Protein AF-A0A967H238-F1 (afdb_monomer)

Solvent-accessible surface area (backbone atoms only — not comparable to full-atom values): 5329 Å² total; per-residue (Å²): 106,72,57,47,79,72,71,45,86,59,86,59,49,67,32,66,40,72,85,53,91,50,70,70,61,52,53,53,31,53,78,67,72,29,46,75,38,57,18,18,36,85,70,43,80,35,67,85,94,52,51,54,21,36,35,33,27,32,74,88,68,84,45,73,49,76,46,81,37,71,76,82,90,86,84,90,80,83,81,81,92,84,71,135

Mean predicted aligned error: 3.95 Å

Radius of gyration: 14.33 Å; Cα contacts (8 Å, |Δi|>4): 122; chains: 1; bounding box: 39×34×34 Å

Sequence (84 aa):
LALSRLGLEVAAVADARTQGHDPWLIDALEAENVPFLAGWTARTARGRKRLTGVELCQLGGASTRVLECDLLGANAGLQSLIGP

Secondary structure (DSSP, 8-state):
-HHHHTT-----EEESSTT-S-HHHHHHHHHTTPPEEETEEEEEEEESSSEEEEEEEETTSS-EEEEE-S--------------

Structure (mmCIF, N/CA/C/O backbone):
data_AF-A0A967H238-F1
#
_entry.id   AF-A0A967H238-F1
#
loop_
_atom_site.group_PDB
_atom_site.id
_atom_site.type_symbol
_atom_site.label_atom_id
_atom_site.label_alt_id
_atom_site.label_comp_id
_atom_site.label_asym_id
_atom_site.label_entity_id
_atom_site.label_seq_id
_atom_site.pdbx_PDB_ins_code
_atom_site.Cartn_x
_atom_site.Cartn_y
_atom_site.Cartn_z
_atom_site.occupancy
_atom_site.B_iso_or_equiv
_atom_site.auth_seq_id
_atom_site.auth_comp_id
_atom_site.auth_asym_id
_atom_site.auth_atom_id
_atom_site.pdbx_PDB_model_num
ATOM 1 N N . LEU A 1 1 ? 1.931 -11.190 -3.283 1.00 73.06 1 LEU A N 1
ATOM 2 C CA . LEU A 1 1 ? 1.380 -12.375 -3.982 1.00 73.06 1 LEU A CA 1
ATOM 3 C C . LEU A 1 1 ? 1.091 -13.550 -3.063 1.00 73.06 1 LEU A C 1
ATOM 5 O O . LEU A 1 1 ? -0.047 -13.984 -3.046 1.00 73.06 1 LEU A O 1
ATOM 9 N N . ALA A 1 2 ? 2.051 -14.033 -2.263 1.00 79.50 2 ALA A N 1
ATOM 10 C CA . ALA A 1 2 ? 1.810 -15.167 -1.359 1.00 79.50 2 ALA A CA 1
ATOM 11 C C . ALA A 1 2 ? 0.560 -14.992 -0.470 1.00 79.50 2 ALA A C 1
ATOM 13 O O . ALA A 1 2 ? -0.254 -15.899 -0.397 1.00 79.50 2 ALA A O 1
ATOM 14 N N . LEU A 1 3 ? 0.356 -13.805 0.117 1.00 83.44 3 LEU A N 1
ATOM 15 C CA . LEU A 1 3 ? -0.845 -13.508 0.911 1.00 83.44 3 LEU A CA 1
ATOM 16 C C . LEU A 1 3 ? -2.146 -13.595 0.099 1.00 83.44 3 LEU A C 1
ATOM 18 O O . LEU A 1 3 ? -3.119 -14.170 0.573 1.00 83.44 3 LEU A O 1
ATOM 22 N N . SER A 1 4 ? -2.143 -13.085 -1.134 1.00 83.88 4 SER A N 1
ATOM 23 C CA . SER A 1 4 ? -3.302 -13.169 -2.030 1.00 83.88 4 SER 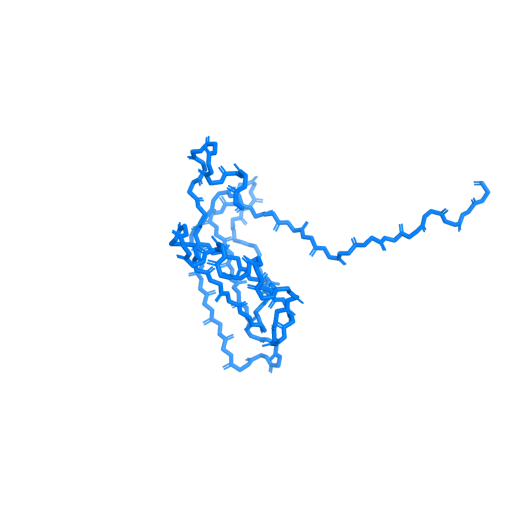A CA 1
ATOM 24 C C . SER A 1 4 ? -3.656 -14.619 -2.362 1.00 83.88 4 SER A C 1
ATOM 26 O O . SER A 1 4 ? -4.807 -15.022 -2.229 1.00 83.88 4 SER A O 1
ATOM 28 N N . ARG A 1 5 ? -2.647 -15.453 -2.641 1.00 86.38 5 ARG A N 1
ATOM 29 C CA . ARG A 1 5 ? -2.818 -16.898 -2.873 1.00 86.38 5 ARG A CA 1
ATOM 30 C C . ARG A 1 5 ? -3.296 -17.671 -1.641 1.00 86.38 5 ARG A C 1
ATOM 32 O O . ARG A 1 5 ? -3.817 -18.771 -1.781 1.00 86.38 5 ARG A 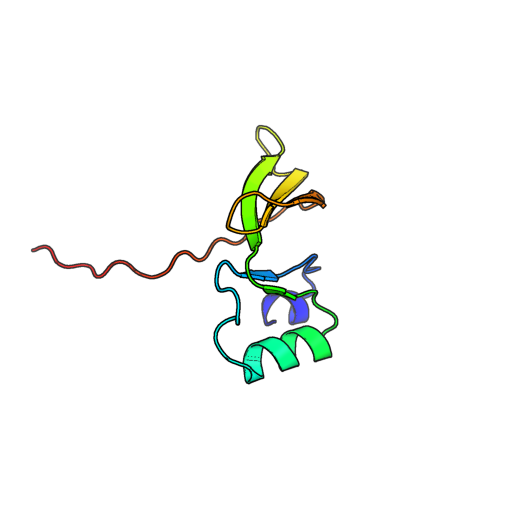O 1
ATOM 39 N N . LEU A 1 6 ? -3.127 -17.106 -0.445 1.00 90.00 6 LEU A N 1
ATOM 40 C CA . LEU A 1 6 ? -3.658 -17.642 0.811 1.00 90.00 6 LEU A CA 1
ATOM 41 C C . LEU A 1 6 ? -5.080 -17.135 1.122 1.00 90.00 6 LEU A C 1
ATOM 43 O O . LEU A 1 6 ? -5.603 -17.432 2.193 1.00 90.00 6 LEU A O 1
ATOM 47 N N . GLY A 1 7 ? -5.708 -16.392 0.204 1.00 89.38 7 GLY A N 1
ATOM 48 C CA . GLY A 1 7 ? -7.085 -15.909 0.332 1.00 89.38 7 GLY A CA 1
ATOM 49 C C . GLY A 1 7 ? -7.226 -14.514 0.942 1.00 89.38 7 GLY A C 1
ATOM 50 O O . GLY A 1 7 ? -8.347 -14.093 1.213 1.00 89.38 7 GLY A O 1
ATOM 51 N N . LEU A 1 8 ? -6.125 -13.785 1.160 1.00 91.44 8 LEU A N 1
ATOM 52 C CA . LEU A 1 8 ? -6.197 -12.384 1.576 1.00 91.44 8 LEU A CA 1
ATOM 53 C C . LEU A 1 8 ? -6.518 -11.492 0.372 1.00 91.44 8 LEU A C 1
ATOM 55 O O . LEU A 1 8 ? -5.768 -11.466 -0.604 1.00 91.44 8 LEU A O 1
ATOM 59 N N . GLU A 1 9 ? -7.576 -10.695 0.458 1.00 93.56 9 GLU A N 1
ATOM 60 C CA . GLU A 1 9 ? -7.825 -9.652 -0.534 1.00 93.56 9 GLU A CA 1
ATOM 61 C C . GLU A 1 9 ? -6.750 -8.559 -0.426 1.00 93.56 9 GLU A C 1
ATOM 63 O O . GLU A 1 9 ? -6.546 -7.960 0.631 1.00 93.56 9 GLU A O 1
ATOM 68 N N . VAL A 1 10 ? -6.031 -8.305 -1.522 1.00 95.31 10 VAL A N 1
ATOM 69 C CA . VAL A 1 10 ? -4.998 -7.264 -1.575 1.00 95.31 10 VAL A CA 1
ATOM 70 C C . VAL A 1 10 ? -5.533 -6.086 -2.375 1.00 95.31 10 VAL A C 1
ATOM 72 O O . VAL A 1 10 ? -5.501 -6.101 -3.601 1.00 95.31 10 VAL A O 1
ATOM 75 N N . ALA A 1 11 ? -5.985 -5.048 -1.669 1.00 95.62 11 ALA A N 1
ATOM 76 C CA . ALA A 1 11 ? -6.562 -3.855 -2.291 1.00 95.62 11 ALA A CA 1
ATOM 77 C C . ALA A 1 11 ? -5.580 -3.124 -3.228 1.00 95.62 11 ALA A C 1
ATOM 79 O O . ALA A 1 11 ? -5.982 -2.628 -4.277 1.00 95.62 11 ALA A O 1
ATOM 80 N N . ALA A 1 12 ? -4.301 -3.032 -2.846 1.00 96.56 12 ALA A N 1
ATOM 81 C CA . ALA A 1 12 ? -3.219 -2.506 -3.679 1.00 96.56 12 ALA A CA 1
ATOM 82 C C . ALA A 1 12 ? -1.844 -2.790 -3.054 1.00 96.56 12 ALA A C 1
ATOM 84 O O . ALA A 1 12 ? -1.723 -3.016 -1.848 1.00 96.56 12 ALA A O 1
ATOM 85 N N . VAL A 1 13 ? -0.794 -2.665 -3.864 1.00 96.44 13 VAL A N 1
ATOM 86 C CA . VAL A 1 13 ? 0.588 -2.469 -3.415 1.00 96.44 13 VAL A CA 1
ATOM 87 C C . VAL A 1 13 ? 0.998 -1.037 -3.750 1.00 96.44 13 VAL A C 1
ATOM 89 O O . VAL A 1 13 ? 1.101 -0.679 -4.920 1.00 96.44 13 VAL A O 1
ATOM 92 N N . ALA A 1 14 ? 1.234 -0.217 -2.726 1.00 96.75 14 ALA A N 1
ATOM 93 C CA . ALA A 1 14 ? 1.838 1.103 -2.886 1.00 96.75 14 ALA A CA 1
ATOM 94 C C . ALA A 1 14 ? 3.357 0.995 -2.731 1.00 96.75 14 ALA A C 1
ATOM 96 O O . ALA A 1 14 ? 3.844 0.498 -1.715 1.00 96.75 14 ALA A O 1
ATOM 97 N N . ASP A 1 15 ? 4.092 1.447 -3.742 1.00 95.88 15 ASP A N 1
ATOM 98 C CA . ASP A 1 15 ? 5.551 1.440 -3.757 1.00 95.88 15 ASP A CA 1
ATOM 99 C C . ASP A 1 15 ? 6.058 2.872 -3.877 1.00 95.88 15 ASP A C 1
ATOM 101 O O . ASP A 1 15 ? 5.727 3.580 -4.827 1.00 95.88 15 ASP A O 1
ATOM 105 N N . ALA A 1 16 ? 6.888 3.302 -2.928 1.00 95.31 16 ALA A N 1
ATOM 106 C CA . ALA A 1 16 ? 7.447 4.646 -2.936 1.00 95.31 16 ALA A CA 1
ATOM 107 C C . ALA A 1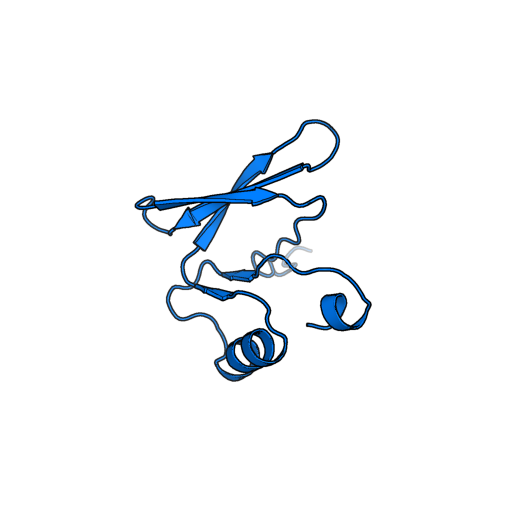 16 ? 8.360 4.885 -4.156 1.00 95.31 16 ALA A C 1
ATOM 109 O O . ALA A 1 16 ? 8.556 6.020 -4.573 1.00 95.31 16 ALA A O 1
ATOM 110 N N . ARG A 1 17 ? 8.915 3.846 -4.784 1.00 93.94 17 ARG A N 1
ATOM 111 C CA . ARG A 1 17 ? 9.766 4.005 -5.970 1.00 93.94 17 ARG A CA 1
ATOM 112 C C . ARG A 1 17 ? 8.921 4.353 -7.191 1.00 93.94 17 ARG A C 1
ATOM 114 O O . ARG A 1 17 ? 7.966 3.655 -7.516 1.00 93.94 17 ARG A O 1
ATOM 121 N N . THR A 1 18 ? 9.316 5.396 -7.918 1.00 91.00 18 THR A N 1
ATOM 122 C CA . THR A 1 18 ? 8.589 5.898 -9.100 1.00 91.00 18 THR A CA 1
ATOM 123 C C . THR A 1 18 ? 8.569 4.922 -10.274 1.00 91.00 18 THR A C 1
ATOM 125 O O . THR A 1 18 ? 7.633 4.955 -11.064 1.00 91.00 18 THR A O 1
ATOM 128 N N . GLN A 1 19 ? 9.569 4.045 -10.380 1.00 87.62 19 GLN A N 1
ATOM 129 C CA . GLN A 1 19 ? 9.661 3.005 -11.414 1.00 87.62 19 GLN A CA 1
ATOM 130 C C . GLN A 1 19 ? 9.431 1.589 -10.857 1.00 87.62 19 GLN A C 1
ATOM 132 O O . GLN A 1 19 ? 9.597 0.609 -11.577 1.00 87.62 19 GLN A O 1
ATOM 137 N N . GLY A 1 20 ? 9.066 1.467 -9.575 1.00 86.94 20 GLY A N 1
ATOM 138 C CA . GLY A 1 20 ? 9.034 0.183 -8.876 1.00 86.94 20 GLY A CA 1
ATOM 139 C C . GLY A 1 20 ? 10.429 -0.419 -8.662 1.00 86.94 20 GLY A C 1
ATOM 140 O O . GLY A 1 20 ? 11.437 0.289 -8.705 1.00 86.94 20 GLY A O 1
ATOM 141 N N . HIS A 1 21 ? 10.490 -1.719 -8.359 1.00 87.69 21 HIS A N 1
ATOM 142 C CA . HIS A 1 21 ? 11.751 -2.422 -8.079 1.00 87.69 21 HIS A CA 1
ATOM 143 C C . HIS A 1 21 ? 12.206 -3.351 -9.192 1.00 87.69 21 HIS A C 1
ATOM 145 O O . HIS A 1 21 ? 13.314 -3.219 -9.698 1.00 87.69 21 HIS A O 1
ATOM 151 N N . ASP A 1 22 ? 11.359 -4.335 -9.474 1.00 92.31 22 ASP A N 1
ATOM 152 C CA . ASP A 1 22 ? 11.645 -5.507 -10.276 1.00 92.31 22 ASP A CA 1
ATOM 153 C C . ASP A 1 22 ? 10.441 -5.691 -11.204 1.00 92.31 22 ASP A C 1
ATOM 155 O O . ASP A 1 22 ? 9.336 -5.938 -10.702 1.00 92.31 22 ASP A O 1
ATOM 159 N N . PRO A 1 23 ? 10.628 -5.536 -12.525 1.00 93.19 23 PRO A N 1
ATOM 160 C CA . PRO A 1 23 ? 9.561 -5.700 -13.504 1.00 93.19 23 PRO A CA 1
ATOM 161 C C . PRO A 1 23 ? 8.817 -7.030 -13.362 1.00 93.19 23 PRO A C 1
ATOM 163 O O . PRO A 1 23 ? 7.594 -7.041 -13.407 1.00 93.19 23 PRO A O 1
ATOM 166 N N . TRP A 1 24 ? 9.517 -8.128 -13.057 1.00 94.75 24 TRP A N 1
ATOM 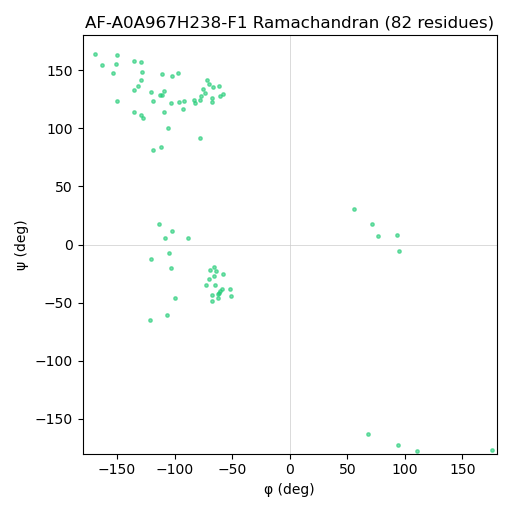167 C CA . TRP A 1 24 ? 8.890 -9.448 -12.928 1.00 94.75 24 TRP A CA 1
ATOM 168 C C . TRP A 1 24 ? 7.898 -9.517 -11.766 1.00 94.75 24 TRP A C 1
ATOM 170 O O . TRP A 1 24 ? 6.880 -10.203 -11.847 1.00 94.75 24 TRP A O 1
ATOM 180 N N . LEU A 1 25 ? 8.177 -8.807 -10.668 1.00 92.50 25 LEU A N 1
ATOM 181 C CA . LEU A 1 25 ? 7.255 -8.728 -9.535 1.00 92.50 25 LEU A CA 1
ATOM 182 C C . LEU A 1 25 ? 6.044 -7.853 -9.854 1.00 92.50 25 LEU A C 1
ATOM 184 O O . LEU A 1 25 ? 4.954 -8.155 -9.375 1.00 92.50 25 LEU A O 1
ATOM 188 N N . ILE A 1 26 ? 6.229 -6.793 -10.642 1.00 94.25 26 ILE A N 1
ATOM 189 C CA . ILE A 1 26 ? 5.144 -5.905 -11.077 1.00 94.25 26 ILE A CA 1
ATOM 190 C C . ILE A 1 26 ? 4.205 -6.661 -12.021 1.00 94.25 26 ILE A C 1
ATOM 192 O O . ILE A 1 26 ? 3.004 -6.703 -11.759 1.00 94.25 26 ILE A O 1
ATOM 196 N N . ASP A 1 27 ? 4.751 -7.347 -13.025 1.00 94.62 27 ASP A N 1
ATOM 197 C CA . ASP A 1 27 ? 3.985 -8.174 -13.965 1.00 94.62 27 ASP A CA 1
ATOM 198 C C . ASP A 1 27 ? 3.203 -9.270 -13.225 1.00 94.62 27 ASP A C 1
ATOM 200 O O . ASP A 1 27 ? 2.048 -9.563 -13.531 1.00 94.62 27 ASP A O 1
ATOM 204 N N . ALA A 1 28 ? 3.807 -9.858 -12.190 1.00 94.25 28 ALA A N 1
ATOM 205 C CA . ALA A 1 28 ? 3.141 -10.866 -11.379 1.00 94.25 28 ALA A CA 1
ATOM 206 C C . ALA A 1 28 ? 2.009 -10.289 -10.502 1.00 94.25 28 ALA A C 1
ATOM 208 O O . ALA A 1 28 ? 1.056 -11.010 -10.215 1.00 94.25 28 ALA A O 1
ATOM 209 N N . LEU A 1 29 ? 2.080 -9.020 -10.070 1.00 94.44 29 LEU A N 1
ATOM 210 C CA . LEU A 1 29 ? 0.949 -8.343 -9.415 1.00 94.44 29 LEU A CA 1
ATOM 211 C C . LEU A 1 29 ? -0.198 -8.122 -10.403 1.00 94.44 29 LEU A C 1
ATOM 213 O O . LEU A 1 29 ? -1.346 -8.402 -10.061 1.00 94.44 29 LEU A O 1
ATOM 217 N N . GLU A 1 30 ? 0.114 -7.679 -11.621 1.00 93.25 30 GLU A N 1
ATOM 218 C CA . GLU A 1 30 ? -0.876 -7.466 -12.680 1.00 93.25 30 GLU A CA 1
ATOM 219 C C . GLU A 1 30 ? -1.583 -8.772 -13.066 1.00 93.25 30 GLU A C 1
ATOM 221 O O . GLU A 1 30 ? -2.813 -8.816 -13.098 1.00 93.25 30 GLU A O 1
ATOM 226 N N . ALA A 1 31 ? -0.830 -9.861 -13.250 1.00 93.50 31 ALA A N 1
ATOM 227 C CA . ALA A 1 31 ? -1.378 -11.185 -13.556 1.00 93.50 31 ALA A CA 1
ATOM 228 C C . ALA A 1 31 ? -2.360 -11.706 -12.487 1.00 93.50 31 ALA A C 1
ATOM 230 O O . ALA A 1 31 ? -3.236 -12.517 -12.783 1.00 93.50 31 ALA A O 1
ATOM 231 N N . GLU A 1 32 ? -2.227 -11.233 -11.248 1.00 91.50 32 GLU A N 1
ATOM 232 C CA . GLU A 1 32 ? -3.063 -11.611 -10.104 1.00 91.50 32 GLU A CA 1
ATOM 233 C C . GLU A 1 32 ? -4.119 -10.530 -9.789 1.00 91.50 32 GLU A C 1
ATOM 235 O O . GLU A 1 32 ? -4.775 -10.579 -8.751 1.00 91.50 32 GLU A O 1
ATOM 240 N N . ASN A 1 33 ? -4.304 -9.558 -10.694 1.00 92.44 33 ASN A N 1
ATOM 241 C CA . ASN A 1 33 ? -5.226 -8.423 -10.578 1.00 92.44 33 ASN A CA 1
ATOM 242 C C . ASN A 1 33 ? -5.015 -7.574 -9.314 1.00 92.44 33 ASN A C 1
ATOM 244 O O . ASN A 1 33 ? -5.960 -6.987 -8.785 1.00 92.44 33 ASN A O 1
ATOM 248 N N . VAL A 1 34 ? -3.778 -7.490 -8.823 1.00 95.19 34 VAL A N 1
ATOM 249 C CA . VAL A 1 34 ? -3.422 -6.650 -7.679 1.00 95.19 34 VAL A CA 1
ATOM 250 C C . VAL A 1 34 ? -2.956 -5.282 -8.185 1.00 95.19 34 VAL A C 1
ATOM 252 O O . VAL A 1 34 ? -1.915 -5.205 -8.839 1.00 95.19 34 VAL A O 1
ATOM 255 N N . PRO A 1 35 ? -3.655 -4.178 -7.856 1.00 95.62 35 PRO A N 1
ATOM 256 C CA . PRO A 1 35 ? -3.246 -2.850 -8.298 1.00 95.62 35 PRO A CA 1
ATOM 257 C C . PRO A 1 35 ? -1.857 -2.469 -7.777 1.00 95.62 35 PRO A C 1
ATOM 259 O O . PRO A 1 35 ? -1.608 -2.494 -6.569 1.00 95.62 35 PRO A O 1
ATOM 262 N N . PHE A 1 36 ? -0.965 -2.058 -8.679 1.00 96.19 36 PHE A N 1
ATOM 263 C CA . PHE A 1 36 ? 0.357 -1.537 -8.335 1.00 96.19 36 PHE A CA 1
ATOM 264 C C . PHE A 1 36 ? 0.389 -0.010 -8.462 1.00 96.19 36 PHE A C 1
ATOM 266 O O . PHE A 1 36 ? 0.116 0.551 -9.522 1.00 96.19 36 PHE A O 1
ATOM 273 N N . LEU A 1 37 ? 0.713 0.676 -7.367 1.00 9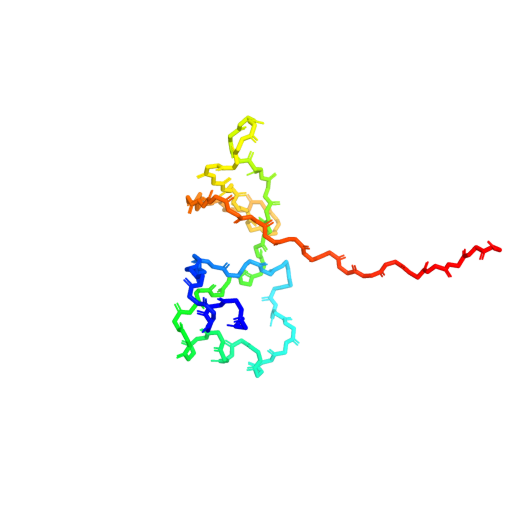6.00 37 LEU A N 1
ATOM 274 C CA . LEU A 1 37 ? 0.754 2.134 -7.278 1.00 96.00 37 LEU A CA 1
ATOM 275 C C . LEU A 1 37 ? 2.207 2.597 -7.097 1.00 96.00 37 LEU A C 1
ATOM 277 O O . LEU A 1 37 ? 2.663 2.825 -5.976 1.00 96.00 37 LEU A O 1
ATOM 281 N N . ALA A 1 38 ? 2.935 2.730 -8.208 1.00 95.62 38 ALA A N 1
ATOM 282 C CA . ALA A 1 38 ? 4.314 3.221 -8.221 1.00 95.62 38 ALA A CA 1
ATOM 283 C C . ALA A 1 38 ? 4.398 4.718 -7.886 1.00 95.62 38 ALA A C 1
ATOM 285 O O . ALA A 1 38 ? 3.608 5.528 -8.373 1.00 95.62 38 ALA A O 1
ATOM 286 N N . GLY A 1 39 ? 5.377 5.101 -7.070 1.00 96.31 39 GLY A N 1
ATOM 287 C CA . GLY A 1 39 ? 5.527 6.458 -6.554 1.00 96.31 39 GLY A CA 1
ATOM 288 C C . GLY A 1 39 ? 4.476 6.851 -5.512 1.00 96.31 39 GLY A C 1
ATOM 289 O O . GLY A 1 39 ? 4.304 8.043 -5.270 1.00 96.31 39 GLY A O 1
ATOM 290 N N . TRP A 1 40 ? 3.769 5.895 -4.902 1.00 97.25 40 TRP A N 1
ATOM 291 C CA . TRP A 1 40 ? 2.800 6.152 -3.832 1.00 97.25 40 TRP A CA 1
ATOM 292 C C . TRP A 1 40 ? 3.302 5.606 -2.499 1.00 97.25 40 TRP A C 1
ATOM 294 O O . TRP A 1 40 ? 3.953 4.569 -2.431 1.00 97.25 40 TRP A O 1
ATOM 304 N N . THR A 1 41 ? 2.963 6.291 -1.414 1.00 96.38 41 THR A N 1
ATOM 305 C CA . THR A 1 41 ? 3.285 5.863 -0.052 1.00 96.38 41 THR A CA 1
ATOM 306 C C . THR A 1 41 ? 2.082 6.021 0.869 1.00 96.38 41 THR A C 1
ATOM 308 O O . THR A 1 41 ? 1.169 6.804 0.597 1.00 96.38 41 THR A O 1
ATOM 311 N N . ALA A 1 42 ? 2.081 5.282 1.976 1.00 96.94 42 ALA A N 1
ATOM 312 C CA . ALA A 1 42 ? 1.126 5.497 3.051 1.00 96.94 42 ALA A CA 1
ATOM 313 C C . ALA A 1 42 ? 1.403 6.845 3.730 1.00 96.94 42 ALA A C 1
ATOM 315 O O . ALA A 1 42 ? 2.514 7.110 4.186 1.00 96.94 42 ALA A O 1
ATOM 316 N N . ARG A 1 43 ? 0.375 7.691 3.814 1.00 96.19 43 ARG A N 1
ATOM 317 C CA . ARG A 1 43 ? 0.429 8.999 4.474 1.00 96.19 43 ARG A CA 1
ATOM 318 C C . ARG A 1 43 ? -0.159 8.942 5.874 1.00 96.19 43 ARG A C 1
ATOM 320 O O . ARG A 1 43 ? 0.386 9.520 6.811 1.00 96.19 43 ARG A O 1
ATOM 327 N N . THR A 1 44 ? -1.320 8.308 6.015 1.00 96.75 44 THR A N 1
ATOM 328 C CA . THR A 1 44 ? -2.071 8.300 7.274 1.00 96.75 44 THR A CA 1
ATOM 329 C C . THR A 1 44 ? -2.877 7.016 7.401 1.00 96.75 44 THR A C 1
ATOM 331 O O . THR A 1 44 ? -3.696 6.698 6.542 1.00 96.75 44 THR A O 1
ATOM 334 N N . ALA A 1 45 ? -2.664 6.280 8.490 1.00 97.50 45 ALA A N 1
ATOM 335 C CA . ALA A 1 45 ? -3.524 5.165 8.868 1.00 97.50 45 ALA A CA 1
ATOM 336 C C . ALA A 1 45 ? -4.836 5.703 9.458 1.0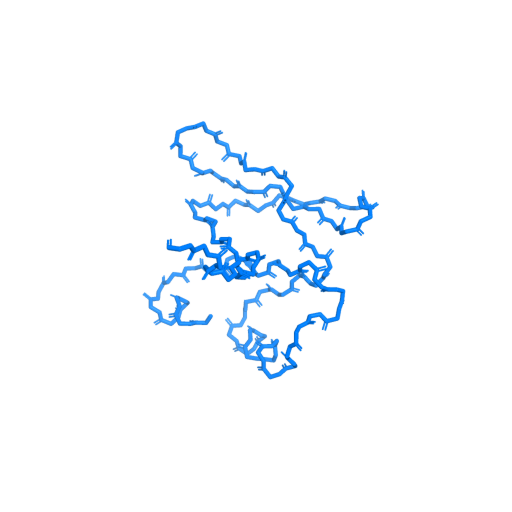0 97.50 45 ALA A C 1
ATOM 338 O O . ALA A 1 45 ? -4.824 6.610 10.292 1.00 97.50 45 ALA A O 1
ATOM 339 N N . ARG A 1 46 ? -5.971 5.150 9.029 1.00 98.06 46 ARG A N 1
ATOM 340 C CA . ARG A 1 46 ? -7.307 5.542 9.489 1.00 98.06 46 ARG A CA 1
ATOM 341 C C . ARG A 1 46 ? -7.843 4.534 10.498 1.00 98.06 46 ARG A C 1
ATOM 343 O O . ARG A 1 46 ? -7.613 3.332 10.385 1.00 98.06 46 ARG A O 1
ATOM 350 N N . GLY A 1 47 ? -8.593 5.043 11.470 1.00 96.19 47 GLY A N 1
ATOM 351 C CA . GLY A 1 47 ? -9.096 4.275 12.606 1.00 96.19 47 GLY A CA 1
ATOM 352 C C . GLY A 1 47 ? -8.423 4.694 13.913 1.00 96.19 47 GLY A C 1
ATOM 353 O O . GLY A 1 47 ? -7.639 5.639 13.949 1.00 96.19 47 GLY A O 1
ATOM 354 N N . ARG A 1 48 ? -8.773 4.027 15.018 1.00 93.44 48 ARG A N 1
ATOM 355 C CA . ARG A 1 48 ? -8.245 4.356 16.360 1.00 93.44 48 ARG A CA 1
ATOM 356 C C . ARG A 1 48 ? -7.525 3.178 17.000 1.00 93.44 48 ARG A C 1
ATOM 358 O O . ARG A 1 48 ? -6.331 3.246 17.243 1.00 93.44 48 ARG A O 1
ATOM 365 N N . LYS A 1 49 ? -8.265 2.105 17.292 1.00 95.94 49 LYS A N 1
ATOM 366 C CA . LYS A 1 49 ? -7.715 0.844 17.831 1.00 95.94 49 LYS A CA 1
ATOM 367 C C . LYS A 1 49 ? -7.609 -0.263 16.781 1.00 95.94 49 LYS A C 1
ATOM 369 O O . LYS A 1 49 ? -6.874 -1.218 16.982 1.00 95.94 49 LYS A O 1
ATOM 374 N N . ARG A 1 50 ? -8.369 -0.139 15.692 1.00 96.69 50 ARG A N 1
ATOM 375 C CA . ARG A 1 50 ? -8.375 -1.038 14.537 1.00 96.69 50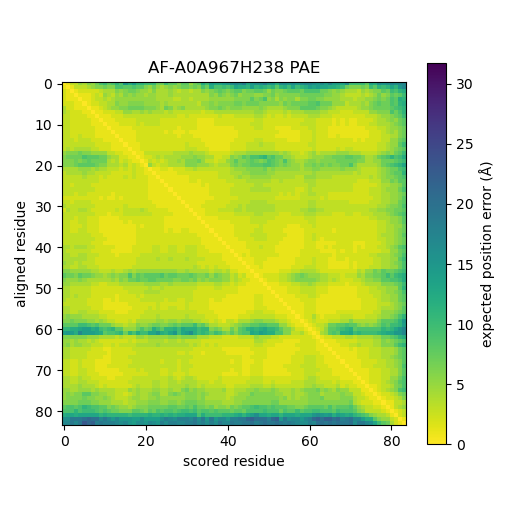 ARG A CA 1
ATOM 376 C C . ARG A 1 50 ? -8.225 -0.187 13.285 1.00 96.69 50 ARG A C 1
ATOM 378 O O . ARG A 1 50 ? -8.803 0.903 13.244 1.00 96.69 50 ARG A O 1
ATOM 385 N N . LEU A 1 51 ? -7.465 -0.685 12.316 1.00 97.88 51 LEU A N 1
ATOM 386 C CA . LEU A 1 51 ? -7.356 -0.066 11.004 1.00 97.88 51 LEU A CA 1
ATOM 387 C C . LEU A 1 51 ? -8.704 -0.179 10.285 1.00 97.88 51 LEU A C 1
ATOM 389 O O . LEU A 1 51 ? -9.361 -1.218 10.346 1.00 97.88 51 LEU A O 1
ATOM 393 N N . THR A 1 52 ? -9.137 0.909 9.664 1.00 98.19 52 THR A N 1
ATOM 394 C CA . THR A 1 52 ? -10.302 0.907 8.764 1.00 98.19 52 THR A CA 1
ATOM 395 C C . THR A 1 52 ? -9.933 1.353 7.357 1.00 98.19 52 THR A C 1
ATOM 397 O O . THR A 1 52 ? -10.709 1.184 6.430 1.00 98.19 52 THR A O 1
ATOM 400 N N . GLY A 1 53 ? -8.738 1.910 7.183 1.00 98.31 53 GLY A N 1
ATOM 401 C CA . GLY A 1 53 ? -8.199 2.227 5.877 1.00 98.31 53 GLY A CA 1
ATOM 402 C C . GLY A 1 53 ? -6.872 2.950 5.973 1.00 98.31 53 GLY A C 1
ATOM 403 O O . GLY A 1 53 ? -6.345 3.204 7.058 1.00 98.31 53 GLY A O 1
ATOM 404 N N . VAL A 1 54 ? -6.355 3.337 4.820 1.00 98.31 54 VAL A N 1
ATOM 405 C CA . VAL A 1 54 ? -5.127 4.110 4.685 1.00 98.31 54 VAL A CA 1
ATOM 406 C C . VAL A 1 54 ? -5.341 5.219 3.663 1.00 98.31 54 VAL A C 1
ATOM 408 O O . VAL A 1 54 ? -5.885 5.002 2.582 1.00 98.31 54 VAL A O 1
ATOM 411 N N . GLU A 1 55 ? -4.928 6.432 4.011 1.00 98.06 55 GLU A N 1
ATOM 412 C CA . GLU A 1 55 ? -4.706 7.486 3.030 1.00 98.06 55 GLU A CA 1
ATOM 413 C C . GLU A 1 55 ? -3.317 7.282 2.425 1.00 98.06 55 GLU A C 1
ATOM 415 O O . GLU A 1 55 ? -2.309 7.278 3.138 1.00 98.06 55 GLU A O 1
ATOM 420 N N . LEU A 1 56 ? -3.273 7.117 1.109 1.00 98.12 56 LEU A N 1
ATOM 421 C CA . LEU A 1 56 ? -2.055 7.104 0.317 1.00 98.12 56 LEU A CA 1
ATOM 422 C C . LEU A 1 56 ? -1.819 8.490 -0.282 1.00 98.12 56 LEU A C 1
ATOM 424 O O . LEU A 1 56 ? -2.770 9.180 -0.659 1.00 98.12 56 LEU A O 1
ATOM 428 N N . CYS A 1 57 ? -0.556 8.867 -0.448 1.00 97.62 57 CYS A N 1
ATOM 429 C CA . CYS A 1 57 ? -0.164 10.030 -1.231 1.00 97.62 57 CYS A CA 1
ATOM 430 C C . CYS A 1 57 ? 0.909 9.677 -2.257 1.00 97.62 57 CYS A C 1
ATOM 432 O O . CYS A 1 57 ? 1.741 8.796 -2.037 1.00 97.62 57 CYS A O 1
ATOM 434 N N . GLN A 1 58 ? 0.890 10.382 -3.383 1.00 96.25 58 GLN A N 1
ATOM 435 C CA . GLN A 1 58 ? 1.977 10.323 -4.345 1.00 96.25 58 GLN A CA 1
ATOM 436 C C . GLN A 1 58 ? 3.198 11.049 -3.766 1.00 96.25 58 GLN A C 1
ATOM 438 O O . GLN A 1 58 ? 3.057 12.092 -3.117 1.00 96.25 58 GLN A O 1
ATOM 443 N N . LEU A 1 59 ? 4.401 10.524 -3.993 1.00 90.38 59 LEU A N 1
ATOM 444 C CA . LEU A 1 59 ? 5.633 11.210 -3.620 1.00 90.38 59 LEU A CA 1
ATOM 445 C C . LEU A 1 59 ? 5.686 12.582 -4.306 1.00 90.38 59 LEU A C 1
ATOM 447 O O . LEU A 1 59 ? 5.446 12.702 -5.504 1.00 90.38 59 LEU A O 1
ATOM 451 N N . GLY A 1 60 ? 5.950 13.626 -3.520 1.00 84.56 60 GLY A N 1
ATOM 452 C CA . GLY A 1 60 ? 5.805 15.026 -3.941 1.00 84.56 60 GLY A CA 1
ATOM 453 C C . GLY A 1 60 ? 4.457 15.664 -3.574 1.00 84.56 60 GLY A C 1
ATOM 454 O O . GLY A 1 60 ? 4.295 16.866 -3.743 1.00 84.56 60 GLY A O 1
ATOM 455 N N . GLY A 1 61 ? 3.502 14.900 -3.029 1.00 82.62 61 GLY A N 1
ATOM 456 C CA . GLY A 1 61 ? 2.267 15.420 -2.426 1.00 82.62 61 GLY A CA 1
ATOM 457 C C . GLY A 1 61 ? 1.186 15.871 -3.411 1.00 82.62 61 GLY A C 1
ATOM 458 O O . GLY A 1 61 ? 0.177 16.424 -2.985 1.00 82.62 61 GLY A O 1
ATOM 459 N N . ALA A 1 62 ? 1.366 15.624 -4.710 1.00 86.25 62 ALA A N 1
ATOM 460 C CA . ALA A 1 62 ? 0.476 16.120 -5.762 1.00 86.25 62 ALA A CA 1
ATOM 461 C C . ALA A 1 62 ? -0.923 15.479 -5.762 1.00 86.25 62 ALA A C 1
ATOM 463 O O . ALA A 1 62 ? -1.861 16.031 -6.334 1.00 86.25 62 ALA A O 1
ATOM 464 N N . SER A 1 63 ? -1.083 14.291 -5.176 1.00 95.62 63 SER A N 1
ATOM 465 C CA . SER A 1 63 ? -2.351 13.559 -5.183 1.00 95.62 63 SER A CA 1
ATOM 466 C C . SER A 1 63 ? -2.469 12.642 -3.976 1.00 95.62 63 SER A C 1
ATOM 468 O O . SER A 1 63 ? -1.474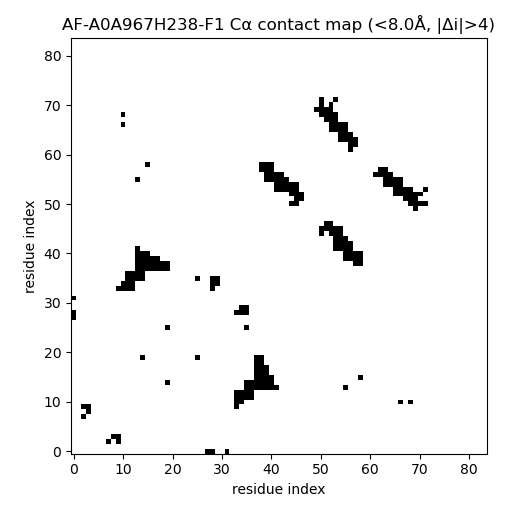 12.091 -3.500 1.00 95.62 63 SER A O 1
ATOM 470 N N . THR A 1 64 ? -3.700 12.463 -3.501 1.00 97.00 64 THR A N 1
ATOM 471 C CA . THR A 1 64 ? -4.041 11.547 -2.411 1.00 97.00 64 THR A CA 1
ATOM 472 C C . THR A 1 64 ? -5.195 10.638 -2.819 1.00 97.00 64 THR A C 1
ATOM 474 O O . THR A 1 64 ? -5.962 10.950 -3.730 1.00 97.00 64 THR A O 1
ATOM 477 N N . ARG A 1 65 ? -5.301 9.480 -2.169 1.00 97.00 65 ARG A N 1
ATOM 478 C CA . ARG A 1 65 ? -6.457 8.583 -2.279 1.00 97.00 65 ARG A CA 1
ATOM 479 C C . ARG A 1 65 ? -6.627 7.797 -0.993 1.00 97.00 65 ARG A C 1
ATOM 481 O O . ARG A 1 65 ? -5.658 7.571 -0.276 1.00 97.00 65 ARG A O 1
ATOM 488 N N . VAL A 1 66 ? -7.844 7.351 -0.727 1.00 97.94 66 VAL A N 1
ATOM 489 C CA . VAL A 1 66 ? -8.153 6.516 0.434 1.00 97.94 66 VAL A CA 1
ATOM 490 C C . VAL A 1 66 ? -8.457 5.104 -0.042 1.00 97.94 66 VAL A C 1
ATOM 492 O O . VAL A 1 66 ? -9.229 4.930 -0.982 1.00 97.94 66 VAL A O 1
ATOM 495 N N . LEU A 1 67 ? -7.849 4.116 0.611 1.00 97.88 67 LEU A N 1
ATOM 496 C CA . LEU A 1 67 ? -8.207 2.708 0.481 1.00 97.88 67 LEU A CA 1
ATOM 497 C C . LEU A 1 67 ? -8.802 2.236 1.805 1.00 97.88 67 LEU A C 1
ATOM 499 O O . LEU A 1 67 ? -8.199 2.444 2.858 1.00 97.88 67 LEU A O 1
ATOM 503 N N . GLU A 1 68 ? -9.977 1.617 1.755 1.00 97.69 68 GLU A N 1
ATOM 504 C CA . GLU A 1 68 ? -10.541 0.920 2.911 1.00 97.69 68 GLU A CA 1
ATOM 505 C C . GLU A 1 68 ? -9.815 -0.422 3.065 1.00 97.69 68 GLU A C 1
ATOM 507 O O . GLU A 1 68 ? -9.669 -1.174 2.102 1.00 97.69 68 GLU A O 1
ATOM 512 N N . CYS A 1 69 ? -9.310 -0.696 4.263 1.00 97.12 69 CYS A N 1
ATOM 513 C CA . CYS A 1 69 ? -8.627 -1.940 4.598 1.00 97.12 69 CYS A CA 1
ATOM 514 C C . CYS A 1 69 ? -8.544 -2.108 6.118 1.00 97.12 69 CYS A C 1
ATOM 516 O O . CYS A 1 69 ? -8.541 -1.138 6.877 1.00 97.12 69 CYS A O 1
ATOM 518 N N . ASP A 1 70 ? -8.440 -3.348 6.575 1.00 96.88 70 ASP A N 1
ATOM 519 C CA . ASP A 1 70 ? -8.243 -3.696 7.984 1.00 96.88 70 ASP A CA 1
ATOM 520 C C . ASP A 1 70 ? -6.805 -4.146 8.299 1.00 96.88 70 ASP A C 1
ATOM 522 O O . ASP A 1 70 ? -6.434 -4.260 9.471 1.00 96.88 70 ASP A O 1
ATOM 526 N N . LEU A 1 71 ? -5.971 -4.307 7.264 1.00 95.75 71 LEU A N 1
ATOM 527 C CA . LEU A 1 71 ? -4.551 -4.624 7.350 1.00 95.75 71 LEU A CA 1
ATOM 528 C C . LEU A 1 71 ? -3.706 -3.696 6.459 1.00 95.75 71 LEU A C 1
ATOM 530 O O . LEU A 1 71 ? -4.024 -3.456 5.295 1.00 95.75 71 LEU A O 1
ATOM 534 N N . LEU A 1 72 ? -2.583 -3.217 7.004 1.00 96.25 72 LEU A N 1
ATOM 535 C CA . LEU A 1 72 ? -1.541 -2.488 6.276 1.00 96.25 72 LEU A CA 1
ATOM 536 C C . LEU A 1 72 ? -0.187 -3.149 6.546 1.00 96.25 72 LEU A C 1
ATOM 538 O O . LEU A 1 72 ? 0.352 -3.048 7.647 1.00 96.25 72 LEU A O 1
ATOM 542 N N . GLY A 1 73 ? 0.364 -3.821 5.535 1.00 95.38 73 GLY A N 1
ATOM 543 C CA . GLY A 1 73 ? 1.734 -4.329 5.574 1.00 95.38 73 GLY A CA 1
ATOM 544 C C . GLY A 1 73 ? 2.722 -3.229 5.192 1.00 95.38 73 GLY A C 1
ATOM 545 O O . GLY A 1 73 ? 2.605 -2.654 4.113 1.00 95.38 73 GLY A O 1
ATOM 546 N N . ALA A 1 74 ? 3.698 -2.947 6.055 1.00 93.75 74 ALA A N 1
ATOM 547 C CA . ALA A 1 74 ? 4.739 -1.959 5.790 1.00 93.75 74 ALA A CA 1
ATOM 548 C C . ALA A 1 74 ? 6.096 -2.645 5.594 1.00 93.75 74 ALA A C 1
ATOM 550 O O . ALA A 1 74 ? 6.531 -3.431 6.433 1.00 93.75 74 ALA A O 1
ATOM 551 N N . ASN A 1 75 ? 6.775 -2.312 4.498 1.00 92.62 75 ASN A N 1
ATOM 552 C CA . ASN A 1 75 ? 8.168 -2.673 4.262 1.00 92.62 75 ASN A CA 1
ATOM 553 C C . ASN A 1 75 ? 8.937 -1.405 3.874 1.00 92.62 75 ASN A C 1
ATOM 555 O O . ASN A 1 75 ? 8.700 -0.841 2.808 1.00 92.62 75 ASN A O 1
ATOM 559 N N . ALA A 1 76 ? 9.829 -0.960 4.759 1.00 88.94 76 ALA A N 1
ATOM 560 C CA . ALA A 1 76 ? 10.622 0.260 4.602 1.00 88.94 76 ALA A CA 1
ATOM 561 C C . ALA A 1 76 ? 12.128 -0.026 4.435 1.00 88.94 76 ALA A C 1
ATOM 563 O O . ALA A 1 76 ? 12.953 0.867 4.614 1.00 88.94 76 ALA A O 1
ATOM 564 N N . GLY A 1 77 ? 12.490 -1.268 4.096 1.00 89.44 77 GLY A N 1
ATOM 565 C CA . GLY A 1 77 ? 13.877 -1.722 4.021 1.00 89.44 77 GLY A CA 1
ATOM 566 C C . GLY A 1 77 ? 14.368 -2.388 5.307 1.00 89.44 77 GLY A C 1
ATOM 567 O O . GLY A 1 77 ? 13.601 -2.671 6.226 1.00 89.44 77 GLY A O 1
ATOM 568 N N . LEU A 1 78 ? 15.668 -2.677 5.340 1.00 91.81 78 LEU A N 1
ATOM 569 C CA . LEU A 1 78 ? 16.353 -3.366 6.432 1.00 91.81 78 LEU A CA 1
ATOM 570 C C . LEU A 1 78 ? 17.445 -2.459 6.994 1.00 91.81 78 LEU A C 1
ATOM 572 O O . LEU A 1 78 ? 18.262 -1.932 6.243 1.00 91.81 78 LEU A O 1
ATOM 576 N N . GLN A 1 79 ? 17.482 -2.318 8.316 1.00 90.56 79 GLN A N 1
ATOM 577 C CA . GLN A 1 79 ? 18.616 -1.721 9.009 1.00 90.56 79 GLN A CA 1
ATOM 578 C C . GLN A 1 79 ? 19.530 -2.844 9.502 1.00 90.56 79 GLN A C 1
ATOM 580 O O . GLN A 1 79 ? 19.085 -3.722 10.243 1.00 90.56 79 GLN A O 1
ATOM 585 N N . SER A 1 80 ? 20.799 -2.826 9.089 1.00 90.00 80 SER A N 1
ATOM 586 C CA . SER A 1 80 ? 21.790 -3.798 9.556 1.00 90.00 80 SER A CA 1
ATOM 587 C C . SER A 1 80 ? 21.971 -3.698 11.068 1.00 90.00 80 SER A C 1
ATOM 589 O O . SER A 1 80 ? 22.099 -2.601 11.616 1.00 90.00 80 SER A O 1
ATOM 591 N N . LEU A 1 81 ? 22.035 -4.848 11.739 1.00 89.12 81 LEU A N 1
ATOM 592 C CA . LEU A 1 81 ? 22.421 -4.911 13.143 1.00 89.12 81 LEU A CA 1
ATOM 593 C C . LEU A 1 81 ? 23.946 -4.769 13.238 1.00 89.12 81 LEU A C 1
ATOM 595 O O . LEU A 1 81 ? 24.682 -5.743 13.123 1.00 89.12 81 LEU A O 1
ATOM 599 N N . ILE A 1 82 ? 24.405 -3.529 13.385 1.00 84.19 82 ILE A N 1
ATOM 600 C CA . ILE A 1 82 ? 25.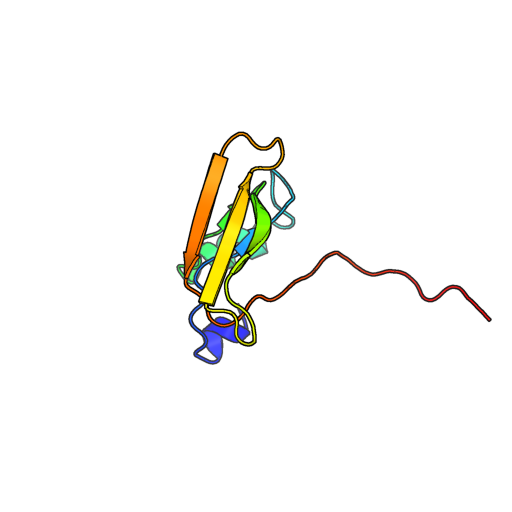815 -3.167 13.573 1.00 84.19 82 ILE A CA 1
ATOM 601 C C . ILE A 1 82 ? 25.951 -2.473 14.929 1.00 84.19 82 ILE A C 1
ATOM 603 O O . ILE A 1 82 ? 25.943 -1.251 15.039 1.00 84.19 82 ILE A O 1
ATOM 607 N N . GLY A 1 83 ? 26.016 -3.299 15.969 1.00 81.69 83 GLY A N 1
ATOM 608 C CA . GLY A 1 83 ? 26.360 -2.964 17.350 1.00 81.69 83 GLY A CA 1
ATOM 609 C C . GLY A 1 83 ? 27.036 -4.186 17.993 1.00 81.69 83 GLY A C 1
ATOM 610 O O . GLY A 1 83 ? 26.954 -5.264 17.398 1.00 81.69 83 GLY A O 1
ATOM 611 N N . PRO A 1 84 ? 27.753 -4.036 19.123 1.00 58.28 84 PRO A N 1
ATOM 612 C CA . PRO A 1 84 ? 28.307 -5.181 19.848 1.00 58.28 84 PRO A CA 1
ATOM 613 C C . PRO A 1 84 ? 27.220 -6.147 20.336 1.00 58.28 84 PRO A C 1
ATOM 615 O O . PRO A 1 84 ? 26.073 -5.691 20.558 1.00 58.28 84 PRO A O 1
#

Nearest PDB structures (foldseek):
  5uth-assembly1_A  TM=7.160E-01  e=5.071E-03  Mycolicibacterium smegmatis MC2 155
  3f8p-assembly2_D  TM=8.097E-01  e=1.544E-02  Saccharolobus solfataricus
  2q7v-assembly1_B  TM=7.296E-01  e=1.113E-02  Deinococcus radiodurans
  7p9d-assembly1_A-2  TM=7.806E-01  e=9.142E-03  Chlamydomonas reinhardtii
  7p9e-assembly1_A  TM=7.386E-01  e=2.142E-02  Chlamydomonas reinhardtii

Foldseek 3Di:
DVVVVVVDDAQADEDLAQVDDDVVVVVVCVVSVHHYHHQKDFDDFDDDPFTQWTWIAGNVRPDIDIDGDRDDDDDPDDDDPPDD

pLDDT: mean 92.72, std 6.22, range [58.28, 98.31]